Protein AF-X0VTE2-F1 (afdb_monomer_lite)

Structure (mmCIF, N/CA/C/O backbone):
data_AF-X0VTE2-F1
#
_entry.id   AF-X0VTE2-F1
#
loop_
_atom_site.group_PDB
_atom_site.id
_atom_site.type_symbol
_atom_site.label_atom_id
_atom_site.label_alt_id
_atom_site.label_comp_id
_atom_site.label_asym_id
_atom_site.label_entity_id
_atom_site.label_seq_id
_atom_site.pdbx_PDB_ins_code
_atom_site.Cartn_x
_atom_site.Cartn_y
_atom_site.Cartn_z
_atom_site.occupancy
_atom_site.B_iso_or_equiv
_atom_site.auth_seq_id
_atom_site.auth_comp_id
_atom_site.auth_asym_id
_atom_site.auth_atom_id
_atom_site.pdbx_PDB_model_num
ATOM 1 N N . ILE A 1 1 ? 27.388 -3.624 5.558 1.00 45.66 1 ILE A N 1
ATOM 2 C CA . ILE A 1 1 ? 27.123 -3.215 4.159 1.00 45.66 1 ILE A CA 1
ATOM 3 C C . ILE A 1 1 ? 25.618 -3.354 3.976 1.00 45.66 1 ILE A C 1
ATOM 5 O O . ILE A 1 1 ? 25.133 -4.474 4.018 1.00 45.66 1 ILE A O 1
ATOM 9 N N . PHE A 1 2 ? 24.875 -2.246 4.000 1.00 48.69 2 PHE A N 1
ATOM 10 C CA . PHE A 1 2 ? 23.406 -2.262 4.008 1.00 48.69 2 PHE A CA 1
ATOM 11 C C . PHE A 1 2 ? 22.879 -2.166 2.570 1.00 48.69 2 PHE A C 1
ATOM 13 O O . PHE A 1 2 ? 23.337 -1.330 1.796 1.00 48.69 2 PHE A O 1
ATOM 20 N N . LEU A 1 3 ? 21.947 -3.058 2.241 1.00 51.75 3 LEU A N 1
ATOM 21 C CA . LEU A 1 3 ? 21.276 -3.248 0.953 1.00 51.75 3 LEU A CA 1
ATOM 22 C C . LEU A 1 3 ? 20.590 -1.952 0.481 1.00 51.75 3 LEU A C 1
ATOM 24 O O . LEU A 1 3 ? 19.493 -1.632 0.931 1.00 51.75 3 LEU A O 1
ATOM 28 N N . HIS A 1 4 ? 21.224 -1.185 -0.411 1.00 50.66 4 HIS A N 1
ATOM 29 C CA . HIS A 1 4 ? 20.676 0.100 -0.884 1.00 50.66 4 HIS A CA 1
ATOM 30 C C . HIS A 1 4 ? 19.908 -0.002 -2.213 1.00 50.66 4 HIS A C 1
ATOM 32 O O . HIS A 1 4 ? 19.321 0.983 -2.655 1.00 50.66 4 HIS A O 1
ATOM 38 N N . GLU A 1 5 ? 19.860 -1.180 -2.837 1.00 50.09 5 GLU A N 1
ATOM 39 C CA . GLU A 1 5 ? 19.266 -1.354 -4.177 1.00 50.09 5 GLU A CA 1
ATOM 40 C C . GLU A 1 5 ? 17.746 -1.574 -4.159 1.00 50.09 5 GLU A C 1
ATOM 42 O O . GLU A 1 5 ? 17.064 -1.365 -5.156 1.00 50.09 5 GLU A O 1
ATOM 47 N N . LEU A 1 6 ? 17.181 -1.866 -2.989 1.00 53.47 6 LEU A N 1
ATOM 48 C CA . LEU A 1 6 ? 15.743 -2.064 -2.794 1.00 53.47 6 LEU A CA 1
ATOM 49 C C . LEU A 1 6 ? 14.946 -0.737 -2.787 1.00 53.47 6 LEU A C 1
ATOM 51 O O . LEU A 1 6 ? 13.725 -0.717 -2.919 1.00 53.47 6 LEU A O 1
ATOM 55 N N . ARG A 1 7 ? 15.605 0.423 -2.682 1.00 55.81 7 ARG A N 1
ATOM 56 C CA . ARG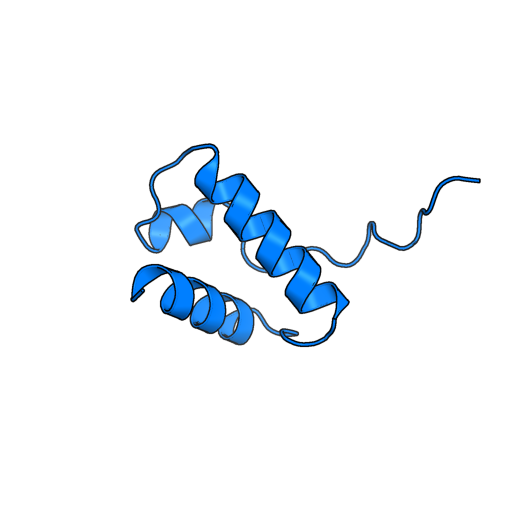 A 1 7 ? 14.909 1.708 -2.465 1.00 55.81 7 ARG A CA 1
ATOM 57 C C . ARG A 1 7 ? 14.151 2.258 -3.683 1.00 55.81 7 ARG A C 1
ATOM 59 O O . ARG A 1 7 ? 13.391 3.215 -3.524 1.00 55.81 7 ARG A O 1
ATOM 66 N N . TYR A 1 8 ? 14.362 1.689 -4.869 1.00 57.59 8 TYR A N 1
ATOM 67 C CA . TYR A 1 8 ? 13.820 2.216 -6.128 1.00 57.59 8 TYR A CA 1
ATOM 68 C C . TYR A 1 8 ? 12.561 1.501 -6.624 1.00 57.59 8 TYR A C 1
ATOM 70 O O . TYR A 1 8 ? 11.819 2.080 -7.415 1.00 57.59 8 TYR A O 1
ATOM 78 N N . VAL A 1 9 ? 12.269 0.295 -6.130 1.00 66.19 9 VAL A N 1
ATOM 79 C CA . VAL A 1 9 ? 11.068 -0.456 -6.523 1.00 66.19 9 VAL A CA 1
ATOM 80 C C . VAL A 1 9 ? 9.897 -0.014 -5.653 1.00 66.19 9 VAL A C 1
ATOM 82 O O . VAL A 1 9 ? 9.480 -0.718 -4.754 1.00 66.19 9 VAL A O 1
ATOM 85 N N . LYS A 1 10 ? 9.382 1.200 -5.835 1.00 69.06 10 LYS A N 1
ATOM 86 C CA . LYS A 1 10 ? 8.171 1.615 -5.108 1.00 69.06 10 LYS A CA 1
ATOM 87 C C . LYS A 1 10 ? 6.931 1.128 -5.850 1.00 69.06 10 LYS A C 1
ATOM 89 O O . LYS A 1 10 ? 6.916 1.314 -7.065 1.00 69.06 10 LYS A O 1
ATOM 94 N N . PRO A 1 11 ? 5.910 0.576 -5.162 1.00 78.69 11 PRO A N 1
ATOM 95 C CA . PRO A 1 11 ? 4.620 0.324 -5.785 1.00 78.69 11 PRO A CA 1
ATOM 96 C C . PRO A 1 11 ? 4.049 1.614 -6.391 1.00 78.69 11 PRO A C 1
ATOM 98 O O . PRO A 1 11 ? 4.325 2.722 -5.919 1.00 78.69 11 PRO A O 1
ATOM 101 N N . THR A 1 12 ? 3.298 1.475 -7.480 1.00 84.00 12 THR A N 1
ATOM 102 C CA . THR A 1 12 ? 2.646 2.591 -8.176 1.00 84.00 12 THR A CA 1
ATOM 103 C C . THR A 1 12 ? 1.404 3.013 -7.401 1.00 84.00 12 THR A C 1
ATOM 105 O O . THR A 1 12 ? 1.084 4.201 -7.348 1.00 84.00 12 THR A O 1
ATOM 108 N N . LEU A 1 13 ? 0.737 2.047 -6.767 1.00 83.94 13 LEU A N 1
ATOM 109 C C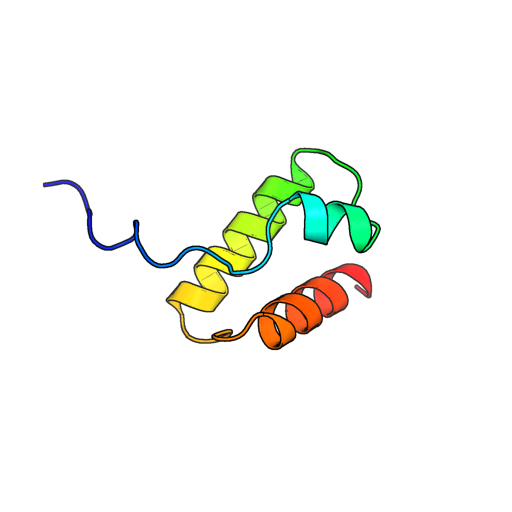A . LEU A 1 13 ? -0.288 2.278 -5.762 1.00 83.94 13 LEU A CA 1
ATOM 110 C C . LEU A 1 13 ? 0.305 2.851 -4.476 1.00 83.94 13 LEU A C 1
ATOM 112 O O . LEU A 1 13 ? 1.339 2.415 -3.968 1.00 83.94 13 LEU A O 1
ATOM 116 N N . ASN A 1 14 ? -0.403 3.829 -3.922 1.00 85.12 14 ASN A N 1
ATOM 117 C CA . ASN A 1 14 ? -0.108 4.415 -2.625 1.00 85.12 14 ASN A CA 1
ATOM 118 C C . ASN A 1 14 ? -1.269 4.155 -1.651 1.00 85.12 14 ASN A C 1
ATOM 120 O O . ASN A 1 14 ? -2.326 3.644 -2.021 1.00 85.12 14 ASN A O 1
ATOM 124 N N . GLY A 1 15 ? -1.082 4.529 -0.384 1.00 84.94 15 GLY A N 1
ATOM 125 C CA . GLY A 1 15 ? -2.110 4.338 0.641 1.00 84.94 15 GLY A CA 1
ATOM 126 C C . GLY A 1 15 ? -3.444 5.027 0.324 1.00 84.94 15 GLY A C 1
ATOM 127 O O . GLY A 1 15 ? -4.483 4.501 0.700 1.00 84.94 15 GLY A O 1
ATOM 128 N N . ASN A 1 16 ? -3.448 6.150 -0.401 1.00 87.44 16 ASN A N 1
ATOM 129 C CA . ASN A 1 16 ? -4.688 6.843 -0.769 1.00 87.44 16 ASN A CA 1
ATOM 130 C C . ASN A 1 16 ? -5.465 6.102 -1.863 1.00 87.44 16 ASN A C 1
ATOM 132 O O . ASN A 1 16 ? -6.697 6.076 -1.809 1.00 87.44 16 ASN A O 1
ATOM 136 N N . ASP A 1 17 ? -4.771 5.488 -2.829 1.00 88.44 17 ASP A N 1
ATOM 137 C CA . ASP A 1 17 ? -5.414 4.607 -3.809 1.00 88.44 17 ASP A CA 1
ATOM 138 C C . ASP A 1 17 ? -6.076 3.423 -3.082 1.00 88.44 17 ASP A C 1
ATOM 140 O O . ASP A 1 17 ? -7.251 3.153 -3.307 1.00 88.44 17 ASP A O 1
ATOM 144 N N . LEU A 1 18 ? -5.380 2.797 -2.124 1.00 87.56 18 LEU A N 1
ATOM 145 C CA . LEU A 1 18 ? -5.936 1.702 -1.317 1.00 87.56 18 LEU A CA 1
ATOM 146 C C . LEU A 1 18 ? -7.174 2.136 -0.516 1.00 87.56 18 LEU A C 1
ATOM 148 O O . LEU A 1 18 ? -8.183 1.435 -0.506 1.00 87.56 18 LEU A O 1
ATOM 152 N N . ILE A 1 19 ? -7.144 3.322 0.097 1.00 88.56 19 ILE A N 1
ATOM 153 C CA . ILE A 1 19 ? -8.315 3.880 0.794 1.00 88.56 19 ILE A CA 1
ATOM 154 C C . ILE A 1 19 ? -9.481 4.085 -0.180 1.00 88.56 19 ILE A C 1
ATOM 156 O O . ILE A 1 19 ? -10.619 3.744 0.138 1.00 88.56 19 ILE A O 1
ATOM 160 N N . SER A 1 20 ? -9.203 4.586 -1.386 1.00 88.50 20 SER A N 1
ATOM 161 C CA . SER A 1 20 ? -10.223 4.787 -2.426 1.00 88.50 20 SER A CA 1
ATOM 162 C C . SER A 1 20 ? -10.807 3.472 -2.949 1.00 88.50 20 SER A C 1
ATOM 164 O O . SER A 1 20 ? -11.955 3.446 -3.382 1.00 88.50 20 SER A O 1
ATOM 166 N N . MET A 1 21 ? -10.051 2.374 -2.873 1.00 84.06 21 MET A N 1
ATOM 167 C CA . MET A 1 21 ? -10.514 1.022 -3.209 1.00 84.06 21 MET A CA 1
ATOM 168 C C . MET A 1 21 ? -11.386 0.388 -2.111 1.00 84.06 21 MET A C 1
ATOM 170 O O . MET A 1 21 ? -11.899 -0.710 -2.309 1.00 84.06 21 MET A O 1
ATOM 174 N N . GLY A 1 22 ? -11.588 1.069 -0.976 1.00 85.56 22 GLY A N 1
ATOM 175 C CA . GLY A 1 22 ? -12.433 0.605 0.128 1.00 85.56 22 GLY A CA 1
ATOM 176 C C . GLY A 1 22 ? -11.664 0.009 1.308 1.00 85.56 22 GLY A C 1
ATOM 177 O O . GLY A 1 22 ? -12.279 -0.538 2.221 1.00 85.56 22 GLY A O 1
ATOM 178 N N . ILE A 1 23 ? -10.333 0.124 1.325 1.00 85.50 23 ILE A N 1
ATOM 179 C CA . ILE A 1 23 ? -9.504 -0.385 2.421 1.00 85.50 23 ILE A CA 1
ATOM 180 C C . ILE A 1 23 ? -9.486 0.625 3.562 1.00 85.50 23 ILE A C 1
ATOM 182 O O . ILE A 1 23 ? -9.113 1.785 3.384 1.00 85.50 23 ILE A O 1
ATOM 186 N N . ALA A 1 24 ? -9.860 0.191 4.764 1.00 85.19 24 ALA A N 1
ATOM 187 C CA . ALA A 1 24 ? -9.876 1.094 5.903 1.00 85.19 24 ALA A CA 1
ATOM 188 C C . ALA A 1 24 ? -8.443 1.535 6.281 1.00 85.19 24 ALA A C 1
ATOM 190 O O . ALA A 1 24 ? -7.532 0.701 6.366 1.00 85.19 24 ALA A O 1
ATOM 191 N N . PRO A 1 25 ? -8.223 2.836 6.549 1.00 86.00 25 PRO A N 1
ATOM 192 C CA . PRO A 1 25 ? -6.915 3.340 6.942 1.00 86.00 25 PRO A CA 1
ATOM 193 C C . PRO A 1 25 ? -6.452 2.672 8.239 1.00 86.00 25 PRO A C 1
ATOM 195 O O . PRO A 1 25 ? -7.169 2.659 9.238 1.00 86.00 25 PRO A O 1
ATOM 198 N N . GLY A 1 26 ? -5.252 2.091 8.223 1.00 87.25 26 GLY A N 1
ATOM 199 C CA . GLY A 1 26 ? -4.728 1.345 9.363 1.00 87.25 26 GLY A CA 1
ATOM 200 C C . GLY A 1 26 ? -3.518 0.473 9.018 1.00 87.25 26 GLY A C 1
ATOM 201 O O . GLY A 1 26 ? -2.991 0.568 7.907 1.00 87.25 26 GLY A O 1
ATOM 202 N N . PRO A 1 27 ? -3.078 -0.398 9.946 1.00 87.44 27 PRO A N 1
ATOM 203 C CA . PRO A 1 27 ? -1.918 -1.271 9.743 1.00 87.44 27 PRO A CA 1
ATOM 204 C C . PRO A 1 27 ? -2.071 -2.206 8.533 1.00 87.44 27 PRO A C 1
ATOM 206 O O . PRO A 1 27 ? -1.078 -2.506 7.880 1.00 87.44 27 PRO A O 1
ATOM 209 N N . GLN A 1 28 ? -3.305 -2.560 8.160 1.00 86.81 28 GLN A N 1
ATOM 210 C CA . GLN A 1 28 ? -3.602 -3.336 6.950 1.00 86.81 28 GLN A CA 1
ATOM 211 C C . GLN A 1 28 ? -3.093 -2.673 5.660 1.00 86.81 28 GLN A C 1
ATOM 213 O O . GLN A 1 28 ? -2.608 -3.358 4.770 1.00 86.81 28 GLN A O 1
ATOM 218 N N . ILE A 1 29 ? -3.127 -1.336 5.563 1.00 88.88 29 ILE A N 1
ATOM 219 C CA . ILE A 1 29 ? -2.602 -0.624 4.388 1.00 88.88 29 ILE A CA 1
ATOM 220 C C . ILE A 1 29 ? -1.097 -0.828 4.275 1.00 88.88 29 ILE A C 1
ATOM 222 O O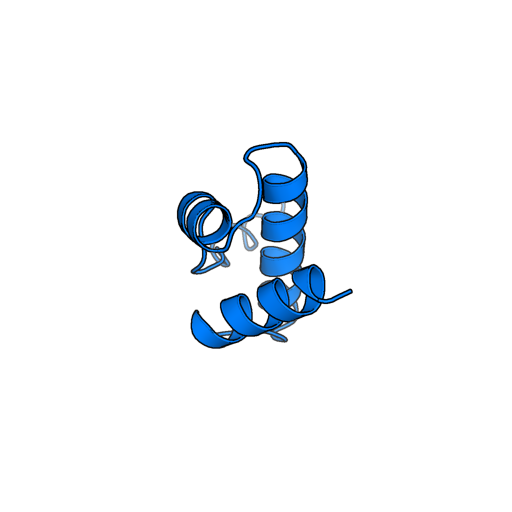 . ILE A 1 29 ? -0.584 -1.025 3.177 1.00 88.88 29 ILE A O 1
ATOM 226 N N . LYS A 1 30 ? -0.387 -0.793 5.408 1.00 85.50 30 LYS A N 1
ATOM 227 C CA . LYS A 1 30 ? 1.053 -1.049 5.440 1.00 85.50 30 LYS A CA 1
ATOM 228 C C . LYS A 1 30 ? 1.347 -2.469 4.954 1.00 85.50 30 LYS A C 1
ATOM 230 O O . LYS A 1 30 ? 2.207 -2.633 4.101 1.00 85.50 30 LYS A O 1
ATOM 235 N N . GLU A 1 31 ? 0.582 -3.448 5.429 1.00 88.81 31 GLU A N 1
ATOM 236 C CA . GLU A 1 31 ? 0.736 -4.859 5.060 1.00 88.81 31 GLU A CA 1
ATOM 237 C C . GLU A 1 31 ? 0.488 -5.102 3.560 1.00 88.81 31 GLU A C 1
ATOM 239 O O . GLU A 1 31 ? 1.248 -5.801 2.894 1.00 88.81 31 GLU A O 1
ATOM 244 N N . ILE A 1 32 ? -0.530 -4.449 2.997 1.00 88.62 32 ILE A N 1
ATOM 245 C CA . ILE A 1 32 ? -0.864 -4.502 1.566 1.00 88.62 32 ILE A CA 1
ATOM 246 C C . ILE A 1 32 ? 0.213 -3.821 0.718 1.00 88.62 32 ILE A C 1
ATOM 248 O O . ILE A 1 32 ? 0.611 -4.358 -0.312 1.00 88.62 32 ILE A O 1
ATOM 252 N N . LEU A 1 33 ? 0.718 -2.661 1.148 1.00 88.00 33 LEU A N 1
ATOM 253 C CA . LEU A 1 33 ? 1.819 -1.978 0.465 1.00 88.00 33 LEU A CA 1
ATOM 254 C C . LEU A 1 33 ? 3.122 -2.784 0.524 1.00 88.00 33 LEU A C 1
ATOM 256 O O . LEU A 1 33 ? 3.858 -2.791 -0.458 1.00 88.00 33 LEU A O 1
ATOM 260 N N . GLU A 1 34 ? 3.405 -3.461 1.640 1.00 88.00 34 GLU A N 1
ATOM 261 C CA . GLU A 1 34 ? 4.554 -4.365 1.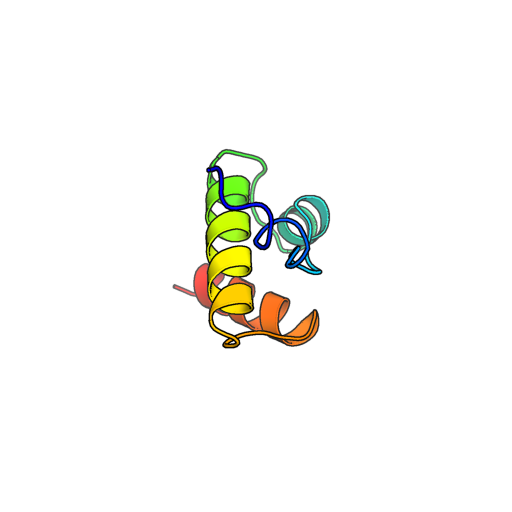773 1.00 88.00 34 GLU A CA 1
ATOM 262 C C . GLU A 1 34 ? 4.426 -5.559 0.820 1.00 88.00 34 GLU A C 1
ATOM 264 O O . GLU A 1 34 ? 5.350 -5.818 0.053 1.00 88.00 34 GLU A O 1
ATOM 269 N N . ARG A 1 35 ? 3.253 -6.199 0.750 1.00 88.88 35 ARG A N 1
ATOM 270 C CA . ARG A 1 35 ? 3.008 -7.285 -0.212 1.00 88.88 35 ARG A CA 1
ATOM 271 C C . ARG A 1 35 ? 3.088 -6.831 -1.668 1.00 88.88 35 ARG A C 1
ATOM 273 O O . ARG A 1 35 ? 3.644 -7.543 -2.495 1.00 88.88 35 ARG A O 1
ATOM 280 N N . LEU A 1 36 ? 2.551 -5.655 -1.999 1.00 89.44 36 LEU A N 1
ATOM 281 C CA . LEU A 1 36 ? 2.666 -5.071 -3.342 1.00 89.44 36 LEU A CA 1
ATOM 282 C C . LEU A 1 36 ? 4.121 -4.795 -3.709 1.00 89.44 36 LEU A C 1
ATOM 284 O O . LEU A 1 36 ? 4.543 -5.029 -4.839 1.00 89.44 36 LEU A O 1
ATOM 288 N N . TYR A 1 37 ? 4.887 -4.291 -2.746 1.00 87.56 37 TYR A N 1
ATOM 289 C CA . TYR A 1 37 ? 6.310 -4.057 -2.902 1.00 87.56 37 TYR A CA 1
ATOM 290 C C . TYR A 1 37 ? 7.063 -5.369 -3.166 1.00 87.56 37 TYR A C 1
ATOM 292 O O . TYR A 1 37 ? 7.855 -5.423 -4.104 1.00 87.56 37 TYR A O 1
ATOM 300 N N . GLU A 1 38 ? 6.781 -6.430 -2.405 1.00 88.62 38 GLU A N 1
ATOM 301 C CA . GLU A 1 38 ? 7.358 -7.764 -2.620 1.00 88.62 38 GLU A CA 1
ATOM 302 C C . GLU A 1 38 ? 6.967 -8.353 -3.979 1.00 88.62 38 GLU A C 1
ATOM 304 O O . GLU A 1 38 ? 7.845 -8.774 -4.727 1.00 88.62 38 GLU A O 1
ATOM 309 N N . ALA A 1 39 ? 5.684 -8.303 -4.347 1.00 89.00 39 ALA A N 1
ATOM 310 C CA . ALA A 1 39 ? 5.200 -8.773 -5.644 1.00 89.00 39 ALA A CA 1
ATOM 311 C C . ALA A 1 39 ? 5.906 -8.049 -6.799 1.00 89.00 39 ALA A C 1
ATOM 313 O O . ALA A 1 39 ? 6.292 -8.651 -7.802 1.00 89.00 39 ALA A O 1
ATOM 314 N N . ARG A 1 40 ? 6.149 -6.744 -6.645 1.00 86.06 40 ARG A N 1
ATOM 315 C CA . ARG A 1 40 ? 6.884 -5.957 -7.634 1.00 86.06 40 ARG A CA 1
ATOM 316 C C . ARG A 1 40 ? 8.369 -6.302 -7.665 1.00 86.06 40 ARG A C 1
ATOM 318 O O . ARG A 1 40 ? 8.974 -6.305 -8.734 1.00 86.06 40 ARG A O 1
ATOM 325 N N . LEU A 1 41 ? 8.949 -6.613 -6.508 1.00 85.19 41 LEU A N 1
ATOM 326 C CA . LEU A 1 41 ? 10.327 -7.083 -6.390 1.00 85.19 41 LEU A CA 1
ATOM 327 C C . LEU A 1 41 ? 10.532 -8.430 -7.090 1.00 85.19 41 LEU A C 1
ATOM 329 O O . LEU A 1 41 ? 11.540 -8.633 -7.762 1.00 85.19 41 LEU A O 1
ATOM 333 N N . ASN A 1 42 ? 9.552 -9.319 -6.950 1.00 86.94 42 ASN A N 1
ATOM 334 C CA . ASN A 1 42 ? 9.516 -10.629 -7.590 1.00 86.94 42 ASN A CA 1
ATOM 335 C C . ASN A 1 42 ? 9.202 -10.546 -9.092 1.00 86.94 42 ASN A C 1
ATOM 337 O O . ASN A 1 42 ? 9.343 -11.540 -9.802 1.00 86.94 42 ASN A O 1
ATOM 341 N N . GLY A 1 43 ? 8.783 -9.376 -9.587 1.00 86.56 43 GLY A N 1
ATOM 342 C CA . GLY A 1 43 ? 8.346 -9.184 -10.968 1.00 86.56 43 GLY A CA 1
ATOM 343 C C . GLY A 1 43 ? 6.966 -9.774 -11.268 1.00 86.56 43 GLY A C 1
ATOM 344 O O . GLY A 1 43 ? 6.626 -9.921 -12.439 1.00 86.56 43 GLY A O 1
ATOM 345 N N . GLU A 1 44 ? 6.181 -10.103 -10.238 1.00 87.31 44 GLU A N 1
ATOM 346 C CA . GLU A 1 44 ? 4.798 -10.579 -10.365 1.00 87.31 44 GLU A CA 1
ATOM 347 C C . GLU A 1 44 ? 3.895 -9.463 -10.889 1.00 87.31 44 GLU A C 1
ATOM 349 O O . GLU A 1 44 ? 3.087 -9.697 -11.777 1.00 87.31 44 GLU A O 1
ATOM 354 N N . VAL A 1 45 ? 4.106 -8.240 -10.393 1.00 88.50 45 VAL A N 1
ATOM 355 C CA . VAL A 1 45 ? 3.397 -7.036 -10.832 1.00 88.50 45 VAL A CA 1
ATOM 356 C C . VAL A 1 45 ? 4.403 -6.004 -11.333 1.00 88.50 45 VAL A C 1
ATOM 358 O O . VAL A 1 45 ? 5.438 -5.766 -10.716 1.00 88.50 45 VAL A O 1
ATOM 361 N N . THR A 1 46 ? 4.129 -5.361 -12.465 1.00 84.00 46 THR A N 1
ATOM 362 C CA . THR A 1 46 ? 5.015 -4.312 -13.025 1.00 84.00 46 THR A CA 1
ATOM 363 C C . THR A 1 46 ? 4.291 -3.015 -13.355 1.00 84.00 46 THR A C 1
ATOM 365 O O . THR A 1 46 ? 4.933 -1.971 -13.507 1.00 84.00 46 THR A O 1
ATOM 368 N N . THR A 1 47 ? 2.959 -3.051 -13.425 1.00 87.25 47 THR A N 1
ATOM 369 C CA . THR A 1 47 ? 2.123 -1.906 -13.790 1.00 87.25 47 THR A CA 1
ATOM 370 C C . THR A 1 47 ? 1.129 -1.576 -12.685 1.00 87.25 47 THR A C 1
ATOM 372 O O . THR A 1 47 ? 0.808 -2.420 -11.854 1.00 87.25 47 THR A O 1
ATOM 375 N N . LYS A 1 48 ? 0.611 -0.340 -12.692 1.00 85.56 48 LYS A N 1
ATOM 376 C CA . LYS A 1 48 ? -0.417 0.088 -11.733 1.00 85.56 48 LYS A CA 1
ATOM 377 C C . LYS A 1 48 ? -1.658 -0.814 -11.779 1.00 85.56 48 LYS A C 1
ATOM 379 O O . LYS A 1 48 ? -2.168 -1.178 -10.731 1.00 85.56 48 LYS A O 1
ATOM 384 N N . GLN A 1 49 ? -2.115 -1.191 -12.975 1.00 88.06 49 GLN A N 1
ATOM 385 C CA . GLN A 1 49 ? -3.298 -2.044 -13.127 1.00 88.06 49 GLN A CA 1
ATOM 386 C C . GLN A 1 49 ? -3.090 -3.431 -12.518 1.00 88.06 49 GLN A C 1
ATOM 388 O O . GLN A 1 49 ? -3.999 -3.952 -11.887 1.00 88.06 49 GLN A O 1
ATOM 393 N N . ASP A 1 50 ? -1.895 -3.994 -12.678 1.00 89.75 50 ASP A N 1
ATOM 394 C CA . ASP A 1 50 ? -1.533 -5.297 -12.118 1.00 89.75 50 ASP A CA 1
ATOM 395 C C . ASP A 1 50 ? -1.554 -5.263 -10.581 1.00 89.75 50 ASP A C 1
ATOM 397 O O . ASP A 1 50 ? -2.152 -6.112 -9.925 1.00 89.75 50 ASP A O 1
ATOM 401 N N . GLU A 1 51 ? -1.001 -4.192 -10.003 1.00 89.62 51 GLU A N 1
ATOM 402 C CA . GLU A 1 51 ? -1.090 -3.921 -8.568 1.00 89.62 51 GLU A CA 1
ATOM 403 C C . GLU A 1 51 ? -2.555 -3.765 -8.106 1.00 89.62 51 GLU A C 1
ATOM 405 O O . GLU A 1 51 ? -2.929 -4.279 -7.052 1.00 89.62 51 GLU A O 1
ATOM 410 N N . GLU A 1 52 ? -3.407 -3.089 -8.886 1.00 89.50 52 GLU A N 1
ATOM 411 C CA . GLU A 1 52 ? -4.835 -2.928 -8.573 1.00 89.50 52 GLU A CA 1
ATOM 412 C C . GLU A 1 52 ? -5.591 -4.259 -8.613 1.00 89.50 52 GLU A C 1
ATOM 414 O O . GLU A 1 52 ? -6.412 -4.518 -7.732 1.00 89.50 52 GLU A O 1
ATOM 419 N N . GLU A 1 53 ? -5.330 -5.104 -9.610 1.00 90.38 53 GLU A N 1
ATOM 420 C CA . GLU A 1 53 ? -5.929 -6.438 -9.712 1.00 90.38 53 GLU A CA 1
ATOM 421 C C . GLU A 1 53 ? -5.490 -7.332 -8.551 1.00 90.38 53 GLU A C 1
ATOM 423 O O . GLU A 1 53 ? -6.334 -7.990 -7.938 1.00 90.38 53 GLU A O 1
ATOM 428 N N . LEU A 1 54 ? -4.207 -7.291 -8.178 1.00 89.56 54 LEU A N 1
ATOM 429 C CA . LEU A 1 54 ? -3.674 -8.049 -7.047 1.00 89.56 54 LEU A CA 1
ATOM 430 C C . LEU A 1 54 ? -4.355 -7.649 -5.729 1.00 89.56 54 LEU A C 1
ATOM 432 O O . LEU A 1 54 ? -4.813 -8.504 -4.970 1.00 89.56 54 LEU A O 1
ATOM 436 N N . VAL A 1 55 ? -4.491 -6.341 -5.485 1.00 88.62 55 VAL A N 1
ATOM 437 C CA . VAL A 1 55 ? -5.189 -5.808 -4.304 1.00 88.62 55 VAL A CA 1
ATOM 438 C C . VAL A 1 55 ? -6.664 -6.196 -4.310 1.00 88.62 55 VAL A C 1
ATOM 440 O O . VAL A 1 55 ? -7.192 -6.605 -3.277 1.00 88.62 55 VAL A O 1
ATOM 443 N N . ARG A 1 56 ? -7.344 -6.098 -5.459 1.00 88.38 56 ARG A N 1
ATOM 444 C CA . ARG A 1 56 ? -8.744 -6.533 -5.593 1.00 88.38 56 ARG A CA 1
ATOM 445 C C . ARG A 1 56 ? -8.898 -8.023 -5.302 1.00 88.38 56 ARG A C 1
ATOM 447 O O . ARG A 1 56 ? -9.867 -8.403 -4.652 1.00 88.38 56 ARG A O 1
ATOM 454 N N . GLY A 1 57 ? -7.933 -8.843 -5.716 1.00 87.12 57 GLY A N 1
ATOM 455 C CA . GLY A 1 57 ?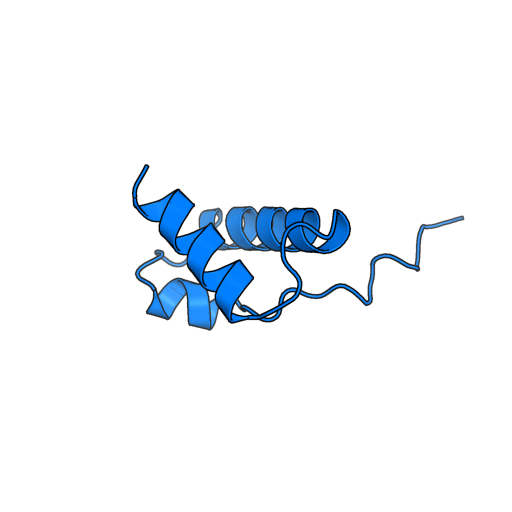 -7.873 -10.264 -5.382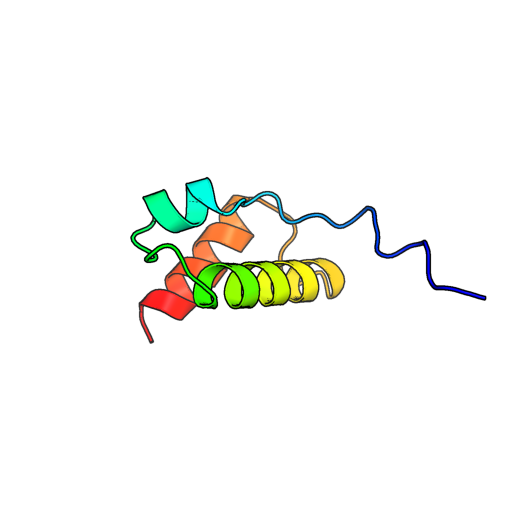 1.00 87.12 57 GLY A CA 1
ATOM 456 C C . GLY A 1 57 ? -7.807 -10.518 -3.875 1.00 87.12 57 GLY A C 1
ATOM 457 O O . GLY A 1 57 ? -8.483 -11.416 -3.383 1.00 87.12 57 GLY A O 1
ATOM 458 N N . TRP A 1 58 ? -7.067 -9.700 -3.120 1.00 85.69 58 TRP A N 1
ATOM 459 C CA . TRP A 1 58 ? -7.013 -9.802 -1.654 1.00 85.69 58 TRP A CA 1
ATOM 460 C C . TRP A 1 58 ? -8.296 -9.347 -0.954 1.00 85.69 58 TRP A C 1
ATOM 462 O O . TRP A 1 58 ? -8.577 -9.820 0.141 1.00 85.69 58 TRP A O 1
ATOM 472 N N . LEU A 1 59 ? -9.065 -8.438 -1.562 1.00 78.69 59 LEU A N 1
ATOM 473 C CA . LEU A 1 59 ? -10.333 -7.944 -1.008 1.00 78.69 59 LEU A CA 1
ATOM 474 C C . LEU A 1 59 ? -11.520 -8.882 -1.255 1.00 78.69 59 LEU A C 1
ATOM 476 O O . LEU A 1 59 ? -12.527 -8.781 -0.560 1.00 78.69 59 LEU A O 1
ATOM 480 N N . LEU A 1 60 ? -11.420 -9.760 -2.254 1.00 74.44 60 LEU A N 1
ATOM 481 C CA . LEU A 1 60 ? -12.451 -10.741 -2.608 1.00 74.44 60 LEU A CA 1
ATOM 482 C C . LEU A 1 60 ? -12.272 -12.099 -1.896 1.00 74.44 60 LEU A C 1
ATOM 484 O O . LEU A 1 60 ? -13.022 -13.029 -2.197 1.00 74.44 60 LEU A O 1
ATOM 488 N N . GLY A 1 61 ? -11.289 -12.215 -0.992 1.00 55.31 61 GLY A N 1
ATOM 489 C CA . GLY A 1 61 ? -10.953 -13.428 -0.232 1.00 55.31 61 GLY A CA 1
ATOM 490 C C . GLY A 1 61 ? -11.514 -13.464 1.183 1.00 55.31 61 GLY A C 1
ATOM 491 O O . GLY A 1 61 ? -11.569 -12.396 1.830 1.00 55.31 61 GLY A O 1
#

Secondary structure (DSSP, 8-state):
----GGGG---S--HHHHHHTTPPSSHHHHHHHHHHHHHHHTTS--SHHHHHHHHHHHHT-

Foldseek 3Di:
DDDPPLPPQFQPDDLVVVVVVVDDPDVVSVVLRVVSSVCSVVVVDDDNVSSVVVSVVVVVD

Sequence (61 aa):
IFLHELRYVKPTLNGNDLISMGIAPGPQIKEILERLYEARLNGEVTTKQDEEELVRGWLLG

Radius of gyration: 11.91 Å; chains: 1; bounding box: 40×20×24 Å

Organism: NCBI:txid412755

pLDDT: mean 80.95, std 12.82, range [45.66, 90.38]